Protein AF-A0A962B6A1-F1 (afdb_monomer_lite)

Radius of gyration: 25.29 Å; chains: 1; bounding box: 51×67×43 Å

Structure (mmCIF, N/CA/C/O backbone):
data_AF-A0A962B6A1-F1
#
_entry.id   AF-A0A962B6A1-F1
#
loop_
_atom_site.group_PDB
_atom_site.id
_atom_site.type_symbol
_atom_site.label_atom_id
_atom_site.label_alt_id
_atom_site.label_comp_id
_atom_site.label_asym_id
_atom_site.label_entity_id
_atom_site.label_seq_id
_atom_site.pdbx_PDB_ins_code
_atom_site.Cartn_x
_atom_site.Cartn_y
_atom_site.Cartn_z
_atom_site.occupancy
_atom_site.B_iso_or_equiv
_atom_site.auth_seq_id
_atom_site.auth_comp_id
_atom_site.auth_asym_id
_atom_site.auth_atom_id
_atom_site.pdbx_PDB_model_num
ATOM 1 N N . MET A 1 1 ? -6.660 -17.426 2.877 1.00 52.94 1 MET A N 1
ATOM 2 C CA . MET A 1 1 ? -5.654 -16.409 2.491 1.00 52.94 1 MET A CA 1
ATOM 3 C C . MET A 1 1 ? -6.117 -15.532 1.322 1.00 52.94 1 MET A C 1
ATOM 5 O O . MET A 1 1 ? -5.370 -14.655 0.924 1.00 52.94 1 MET A O 1
ATOM 9 N N . THR A 1 2 ? -7.341 -15.711 0.811 1.00 61.50 2 THR A N 1
ATOM 10 C CA . THR A 1 2 ? -7.930 -14.906 -0.275 1.00 61.50 2 THR A CA 1
ATOM 11 C C . THR A 1 2 ? -8.522 -13.583 0.213 1.00 61.50 2 THR A C 1
ATOM 13 O O . THR A 1 2 ? -8.345 -12.572 -0.445 1.00 61.50 2 THR A O 1
ATOM 16 N N . GLU A 1 3 ? -9.073 -13.551 1.432 1.00 82.31 3 GLU A N 1
ATOM 17 C CA . GLU A 1 3 ? -9.693 -12.349 2.023 1.00 82.31 3 GLU A CA 1
ATOM 18 C C . GLU A 1 3 ? -8.809 -11.093 1.959 1.00 82.31 3 GLU A C 1
ATOM 20 O O . GLU A 1 3 ? -9.286 -10.006 1.657 1.00 82.31 3 GLU A O 1
ATOM 25 N N . LEU A 1 4 ? -7.503 -11.228 2.223 1.00 84.38 4 LEU A N 1
ATOM 26 C CA . LEU A 1 4 ? -6.583 -10.088 2.193 1.00 84.38 4 LEU A CA 1
ATOM 27 C C . LEU A 1 4 ? -6.295 -9.615 0.763 1.00 84.38 4 LEU A C 1
ATOM 29 O O . LEU A 1 4 ? -6.154 -8.416 0.540 1.00 84.38 4 LEU A O 1
ATOM 33 N N . ARG A 1 5 ? -6.214 -10.547 -0.192 1.00 86.94 5 ARG A N 1
ATOM 34 C CA . ARG A 1 5 ? -6.017 -10.250 -1.615 1.00 86.94 5 ARG A CA 1
ATOM 35 C C . ARG A 1 5 ? -7.202 -9.447 -2.141 1.00 86.94 5 ARG A C 1
ATOM 37 O O . ARG A 1 5 ? -7.010 -8.372 -2.697 1.00 86.94 5 ARG A O 1
ATOM 44 N N . ASP A 1 6 ? -8.405 -9.955 -1.902 1.00 87.19 6 ASP A N 1
ATOM 45 C CA . ASP A 1 6 ? -9.646 -9.352 -2.384 1.00 87.19 6 ASP A CA 1
ATOM 46 C C . ASP A 1 6 ? -9.864 -7.976 -1.740 1.00 87.19 6 ASP A C 1
ATOM 48 O O . ASP A 1 6 ? -10.206 -7.016 -2.424 1.00 87.19 6 ASP A O 1
ATOM 52 N N . LEU A 1 7 ? -9.538 -7.836 -0.450 1.00 88.25 7 LEU A N 1
ATOM 53 C CA . LEU A 1 7 ? -9.601 -6.557 0.258 1.00 88.25 7 LEU A CA 1
ATOM 54 C C . LEU A 1 7 ? -8.590 -5.522 -0.268 1.00 88.25 7 LEU A C 1
ATOM 56 O O . LEU A 1 7 ? -8.882 -4.328 -0.277 1.00 88.25 7 LEU A O 1
ATOM 60 N N . ILE A 1 8 ? -7.392 -5.947 -0.687 1.00 87.50 8 ILE A N 1
ATOM 61 C CA . ILE A 1 8 ? -6.414 -5.046 -1.317 1.00 87.50 8 ILE A CA 1
ATOM 62 C C . ILE A 1 8 ? -6.968 -4.520 -2.641 1.00 87.50 8 ILE A C 1
ATOM 64 O O . ILE A 1 8 ? -6.893 -3.315 -2.8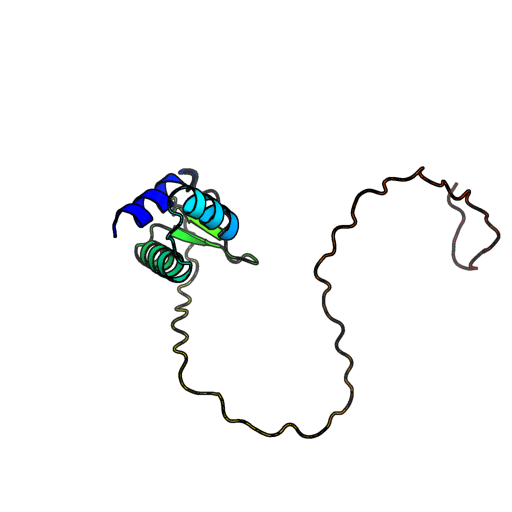76 1.00 87.50 8 ILE A O 1
ATOM 68 N N . LEU A 1 9 ? -7.530 -5.404 -3.470 1.00 86.62 9 LEU A N 1
ATOM 69 C CA . LEU A 1 9 ? -8.096 -5.041 -4.769 1.00 86.62 9 LEU A CA 1
ATOM 70 C C . LEU A 1 9 ? -9.309 -4.111 -4.620 1.00 86.62 9 LEU A C 1
ATOM 72 O O . LEU A 1 9 ? -9.378 -3.116 -5.326 1.00 86.62 9 LEU A O 1
ATOM 76 N N . ASP A 1 10 ? -10.191 -4.358 -3.648 1.00 87.75 10 ASP A N 1
ATOM 77 C CA . ASP A 1 10 ? -11.374 -3.520 -3.373 1.00 87.75 10 ASP A CA 1
ATOM 78 C C . ASP A 1 10 ? -11.017 -2.104 -2.872 1.00 87.75 10 ASP A C 1
ATOM 80 O O . ASP A 1 10 ? -11.731 -1.129 -3.100 1.00 87.75 10 ASP A O 1
ATOM 84 N N . LEU A 1 11 ? -9.879 -1.960 -2.185 1.00 86.75 11 LEU A N 1
ATOM 85 C CA . LEU A 1 11 ? -9.406 -0.663 -1.691 1.00 86.75 11 LEU A CA 1
ATOM 86 C C . LEU A 1 11 ? -8.652 0.164 -2.740 1.00 86.75 11 LEU A C 1
ATOM 88 O O . LEU A 1 11 ? -8.406 1.358 -2.502 1.00 86.75 11 LEU A O 1
ATOM 92 N N . LEU A 1 12 ? -8.244 -0.457 -3.846 1.00 85.00 12 LEU A N 1
ATOM 93 C CA . LEU A 1 12 ? -7.558 0.200 -4.949 1.00 85.00 12 LEU A CA 1
ATOM 94 C C . LEU A 1 12 ? -8.586 0.708 -5.968 1.00 85.00 12 LEU A C 1
ATOM 96 O O . LEU A 1 12 ? -9.548 0.017 -6.275 1.00 85.00 12 LEU A O 1
ATOM 100 N N . PRO A 1 13 ? -8.410 1.927 -6.496 1.00 83.44 13 PRO A N 1
ATOM 101 C CA . PRO A 1 13 ? -9.306 2.449 -7.516 1.00 83.44 13 PRO A CA 1
ATOM 102 C C . PRO A 1 13 ? -9.077 1.735 -8.853 1.00 83.44 13 PRO A C 1
ATOM 104 O O . PRO A 1 13 ? -7.941 1.682 -9.325 1.00 83.44 13 PRO A O 1
ATOM 107 N N . ASP A 1 14 ? -10.160 1.298 -9.504 1.00 79.31 14 ASP A N 1
ATOM 108 C CA . ASP A 1 14 ? -10.136 0.664 -10.838 1.00 79.31 14 ASP A CA 1
ATOM 109 C C . ASP A 1 14 ? -9.518 1.558 -11.932 1.00 79.31 14 ASP A C 1
ATOM 111 O O . ASP A 1 14 ? -9.095 1.079 -12.977 1.00 79.31 14 ASP A O 1
ATOM 115 N N . ASP A 1 15 ? -9.437 2.866 -11.675 1.00 73.12 15 ASP A N 1
ATOM 116 C CA . ASP A 1 15 ? -8.830 3.891 -12.538 1.00 73.12 15 ASP A CA 1
ATOM 117 C C . ASP A 1 15 ? -7.291 3.773 -12.638 1.00 73.12 15 ASP A C 1
ATOM 119 O O . ASP A 1 15 ? -6.633 4.608 -13.250 1.00 73.12 15 ASP A O 1
ATOM 123 N N . GLY A 1 16 ? -6.677 2.790 -11.967 1.00 78.19 16 GLY A N 1
ATOM 124 C CA . GLY A 1 16 ? -5.218 2.624 -11.937 1.00 78.19 16 GLY A CA 1
ATOM 125 C C . GLY A 1 16 ? -4.497 3.699 -11.119 1.00 78.19 16 GLY A C 1
ATOM 126 O O . GLY A 1 16 ? -3.272 3.809 -11.156 1.00 78.19 16 GLY A O 1
ATOM 127 N N . ALA A 1 17 ? -5.230 4.517 -10.358 1.00 79.19 17 ALA A N 1
ATOM 128 C CA . ALA A 1 17 ? -4.625 5.606 -9.607 1.00 79.19 17 ALA A CA 1
ATOM 129 C C . ALA A 1 17 ? -3.724 5.062 -8.484 1.00 79.19 17 ALA A C 1
ATOM 131 O O . ALA A 1 17 ? -4.134 4.236 -7.666 1.00 79.19 17 ALA A O 1
ATOM 132 N N . ALA A 1 18 ? -2.495 5.574 -8.404 1.00 82.00 18 ALA A N 1
ATOM 133 C CA . ALA A 1 18 ? -1.530 5.129 -7.408 1.00 82.00 18 ALA A CA 1
ATOM 134 C C . ALA A 1 18 ? -1.954 5.518 -5.980 1.00 82.00 18 ALA A C 1
ATOM 136 O O . ALA A 1 18 ? -2.060 6.698 -5.632 1.00 82.00 18 ALA A O 1
ATOM 137 N N . VAL A 1 19 ? -2.122 4.518 -5.114 1.00 86.56 19 VAL A N 1
ATOM 138 C CA . VAL A 1 19 ? -2.436 4.683 -3.692 1.00 86.56 19 VAL A CA 1
ATOM 139 C C . VAL A 1 19 ? -1.168 4.510 -2.863 1.00 86.56 19 VAL A C 1
ATOM 141 O O . VAL A 1 19 ? -0.400 3.570 -3.042 1.00 86.56 19 VAL A O 1
ATOM 144 N N . GLY A 1 20 ? -0.927 5.418 -1.916 1.00 87.19 20 GLY A N 1
ATOM 145 C CA . GLY A 1 20 ? 0.224 5.308 -1.020 1.00 87.19 20 GLY A CA 1
ATOM 146 C C . GLY A 1 20 ? 0.128 4.075 -0.117 1.00 87.19 20 GLY A C 1
ATOM 147 O O . GLY A 1 20 ? -0.896 3.857 0.533 1.00 87.19 20 GLY A O 1
ATOM 148 N N . ASN A 1 21 ? 1.224 3.325 0.002 1.00 87.38 21 ASN A N 1
ATOM 149 C CA . ASN A 1 21 ? 1.294 2.080 0.772 1.00 87.38 21 ASN A CA 1
ATOM 150 C C . ASN A 1 21 ? 0.828 2.257 2.228 1.00 87.38 21 ASN A C 1
ATOM 152 O O . ASN A 1 21 ? 0.056 1.461 2.749 1.00 87.38 21 ASN A O 1
ATOM 156 N N . GLN A 1 22 ? 1.236 3.357 2.870 1.00 85.62 22 GLN A N 1
ATOM 157 C CA . GLN A 1 22 ? 0.845 3.648 4.254 1.00 85.62 22 GLN A CA 1
ATOM 158 C C . GLN A 1 22 ? -0.640 3.979 4.401 1.00 85.62 22 GLN A C 1
ATOM 160 O O . GLN A 1 22 ? -1.244 3.661 5.423 1.00 85.62 22 GLN A O 1
ATOM 165 N N . SER A 1 23 ? -1.237 4.618 3.395 1.00 87.75 23 SER A N 1
ATOM 166 C CA . SER A 1 23 ? -2.670 4.908 3.393 1.00 87.75 23 SER A CA 1
ATOM 167 C C . SER A 1 23 ? -3.483 3.633 3.199 1.00 87.75 23 SER A C 1
ATOM 169 O O . SER A 1 23 ? -4.483 3.454 3.892 1.00 87.75 23 SER A O 1
ATOM 171 N N . LEU A 1 24 ? -3.031 2.738 2.315 1.00 88.06 24 LEU A N 1
ATOM 172 C CA . LEU A 1 24 ? -3.658 1.439 2.087 1.00 88.06 24 LEU A CA 1
ATOM 173 C C . LEU A 1 24 ? -3.581 0.564 3.345 1.00 88.06 24 LEU A C 1
ATOM 175 O O . LEU A 1 24 ? -4.607 0.114 3.847 1.00 88.06 24 LEU A O 1
ATOM 179 N N . LEU A 1 25 ? -2.393 0.439 3.939 1.00 87.19 25 LEU A N 1
ATOM 180 C CA . LEU A 1 25 ? -2.176 -0.322 5.170 1.00 87.19 25 LEU A CA 1
ATOM 181 C C . LEU A 1 25 ? -3.022 0.204 6.341 1.00 87.19 25 LEU A C 1
ATOM 183 O O . LEU A 1 25 ? -3.596 -0.574 7.099 1.00 87.19 25 LEU A O 1
ATOM 187 N N . ALA A 1 26 ? -3.154 1.527 6.480 1.00 88.25 26 ALA A N 1
ATOM 188 C CA . ALA A 1 26 ? -3.994 2.125 7.516 1.00 88.25 26 ALA A CA 1
ATOM 189 C C . ALA A 1 26 ? -5.490 1.813 7.339 1.00 88.25 26 ALA A C 1
ATOM 191 O O . ALA A 1 26 ? -6.202 1.717 8.338 1.00 88.25 26 ALA A O 1
ATOM 192 N N . ARG A 1 27 ? -5.978 1.667 6.100 1.00 88.94 27 ARG A N 1
ATOM 193 C CA . ARG A 1 27 ? -7.362 1.246 5.811 1.00 88.94 27 ARG A CA 1
ATOM 194 C C . ARG A 1 27 ? -7.549 -0.249 6.044 1.00 88.94 27 ARG A C 1
ATOM 196 O O . ARG A 1 27 ? -8.522 -0.650 6.674 1.00 88.94 27 ARG A O 1
ATOM 203 N N . LEU A 1 28 ? -6.580 -1.057 5.623 1.00 88.00 28 LEU A N 1
ATOM 204 C CA . LEU A 1 28 ? -6.589 -2.496 5.864 1.00 88.00 28 LEU A CA 1
ATOM 205 C C . LEU A 1 28 ? -6.638 -2.808 7.361 1.00 88.00 28 LEU A C 1
ATOM 207 O O . LEU A 1 28 ? -7.482 -3.586 7.783 1.00 88.00 28 LEU A O 1
ATOM 211 N N . ARG A 1 29 ? -5.837 -2.122 8.184 1.00 87.94 29 ARG A N 1
ATOM 212 C CA . ARG A 1 29 ? -5.847 -2.291 9.649 1.00 87.94 29 ARG A CA 1
ATOM 213 C C . ARG A 1 29 ? -7.160 -1.886 10.328 1.00 87.94 29 ARG A C 1
ATOM 215 O O . ARG A 1 29 ? -7.422 -2.340 11.435 1.00 87.94 29 ARG A O 1
ATOM 222 N N . GLN A 1 30 ? -7.975 -1.032 9.703 1.00 86.44 30 GLN A N 1
ATOM 223 C CA . GLN A 1 30 ? -9.311 -0.709 10.226 1.00 86.44 30 GLN A CA 1
ATOM 224 C C . GLN A 1 30 ? -10.287 -1.872 10.043 1.00 86.44 30 GLN A C 1
ATOM 226 O O . GLN A 1 30 ? -11.180 -2.047 10.865 1.00 86.44 30 GLN A O 1
ATOM 231 N N . THR A 1 31 ? -10.105 -2.658 8.982 1.00 85.06 31 THR A N 1
ATOM 232 C CA . THR A 1 31 ? -10.975 -3.796 8.650 1.00 85.06 31 THR A CA 1
ATOM 233 C C . THR A 1 31 ? -10.443 -5.098 9.253 1.00 85.06 31 THR A C 1
ATOM 235 O O . THR A 1 31 ? -11.208 -5.911 9.758 1.00 85.06 31 THR A O 1
ATOM 238 N N . ALA A 1 32 ? -9.120 -5.267 9.256 1.00 82.81 32 ALA A N 1
ATOM 239 C CA . ALA A 1 32 ? -8.394 -6.423 9.760 1.00 82.81 32 ALA A CA 1
ATOM 240 C C . ALA A 1 32 ? -7.326 -5.968 10.779 1.00 82.81 32 ALA A C 1
ATOM 242 O O . ALA A 1 32 ? -6.182 -5.699 10.400 1.00 82.81 32 ALA A O 1
ATOM 243 N N . PRO A 1 33 ? -7.672 -5.856 12.074 1.00 80.50 33 PRO A N 1
ATOM 244 C CA . PRO A 1 33 ? -6.740 -5.391 13.104 1.00 80.50 33 PRO A CA 1
ATOM 245 C C . PRO A 1 33 ? -5.572 -6.356 13.358 1.00 80.50 33 PRO A C 1
ATOM 247 O O . PRO A 1 33 ? -4.505 -5.913 13.776 1.00 80.50 33 PRO A O 1
ATOM 250 N N . ASP A 1 34 ? -5.740 -7.644 13.051 1.00 82.94 34 ASP A N 1
ATOM 251 C CA . ASP A 1 34 ? -4.701 -8.677 13.190 1.00 82.94 34 ASP A CA 1
ATOM 252 C C . ASP A 1 34 ? -3.724 -8.727 11.998 1.00 82.94 34 ASP A C 1
ATOM 254 O O . ASP A 1 34 ? -2.875 -9.618 11.905 1.00 82.94 34 ASP A O 1
ATOM 258 N N . LEU A 1 35 ? -3.835 -7.783 11.056 1.00 84.06 35 LEU A N 1
ATOM 259 C CA . LEU A 1 35 ? -2.975 -7.733 9.880 1.00 84.06 35 LEU A CA 1
ATOM 260 C C . LEU A 1 35 ? -1.546 -7.323 10.253 1.00 84.06 35 LEU A C 1
ATOM 262 O O . LEU A 1 35 ? -1.291 -6.202 10.701 1.00 84.06 35 LEU A O 1
ATOM 266 N N . THR A 1 36 ? -0.598 -8.221 9.986 1.00 86.50 36 THR A N 1
ATOM 267 C CA . THR A 1 36 ? 0.833 -7.944 10.117 1.00 86.50 36 THR A CA 1
ATOM 268 C C . THR A 1 36 ? 1.399 -7.331 8.840 1.00 86.50 36 THR A C 1
ATOM 270 O O . THR A 1 36 ? 0.968 -7.638 7.726 1.00 86.50 36 THR A O 1
ATOM 273 N N . ASP A 1 37 ? 2.423 -6.492 8.994 1.00 83.88 37 ASP A N 1
ATOM 274 C CA . ASP A 1 37 ? 3.069 -5.824 7.857 1.00 83.88 37 ASP A CA 1
ATOM 275 C C . ASP A 1 37 ? 3.741 -6.826 6.915 1.00 83.88 37 ASP A C 1
ATOM 277 O O . ASP A 1 37 ? 3.717 -6.634 5.702 1.00 83.88 37 ASP A O 1
ATOM 281 N N . ALA A 1 38 ? 4.272 -7.923 7.462 1.00 86.50 38 ALA A N 1
ATOM 282 C CA . ALA A 1 38 ? 4.858 -9.012 6.687 1.00 86.50 38 ALA A CA 1
ATOM 283 C C . ALA A 1 38 ? 3.811 -9.738 5.826 1.00 86.50 38 ALA A C 1
ATOM 285 O O . ALA A 1 38 ? 4.058 -9.986 4.649 1.00 86.50 38 ALA A O 1
ATOM 286 N N . ALA A 1 39 ? 2.626 -10.030 6.377 1.00 86.81 39 ALA A N 1
ATOM 287 C CA . ALA A 1 39 ? 1.551 -10.674 5.620 1.00 86.81 39 ALA A CA 1
ATOM 288 C C . ALA A 1 39 ? 1.034 -9.771 4.491 1.00 86.81 39 ALA A C 1
ATOM 290 O O . ALA A 1 39 ? 0.789 -10.239 3.377 1.00 86.81 39 ALA A O 1
ATOM 291 N N . TYR A 1 40 ? 0.909 -8.470 4.763 1.00 87.06 40 TYR A N 1
ATOM 292 C CA . TYR A 1 40 ? 0.563 -7.487 3.743 1.00 87.06 40 TYR A CA 1
ATOM 293 C C . TYR A 1 40 ? 1.633 -7.396 2.646 1.00 87.06 40 TYR A C 1
ATOM 295 O O . TYR A 1 40 ? 1.287 -7.463 1.469 1.00 87.06 40 TYR A O 1
ATOM 303 N N . ALA A 1 41 ? 2.915 -7.286 3.013 1.00 86.56 41 ALA A N 1
ATOM 304 C CA . ALA A 1 41 ? 4.012 -7.213 2.050 1.00 86.56 41 ALA A CA 1
ATOM 305 C C . ALA A 1 41 ? 4.055 -8.458 1.152 1.00 86.56 41 ALA A C 1
ATOM 307 O O . ALA A 1 41 ? 4.015 -8.311 -0.063 1.00 86.56 41 ALA A O 1
ATOM 308 N N . ALA A 1 42 ? 3.995 -9.660 1.734 1.00 88.75 42 ALA A N 1
ATOM 309 C CA . ALA A 1 42 ? 3.976 -10.912 0.979 1.00 88.75 42 ALA A CA 1
ATOM 310 C C . ALA A 1 42 ? 2.784 -11.001 0.009 1.00 88.75 42 ALA A C 1
ATOM 312 O O . ALA A 1 42 ? 2.938 -11.432 -1.130 1.00 88.75 42 ALA A O 1
ATOM 313 N N . THR A 1 43 ? 1.594 -10.557 0.433 1.00 89.31 43 THR A N 1
ATOM 314 C CA . THR A 1 43 ? 0.396 -10.578 -0.427 1.00 89.31 43 THR A CA 1
ATOM 315 C C . THR A 1 43 ? 0.492 -9.550 -1.552 1.00 89.31 43 THR A C 1
ATOM 317 O O . THR A 1 43 ? 0.134 -9.848 -2.688 1.00 89.31 43 THR A O 1
ATOM 320 N N . ARG A 1 44 ? 0.998 -8.347 -1.257 1.00 86.38 44 ARG A N 1
ATOM 321 C CA . ARG A 1 44 ? 1.265 -7.315 -2.264 1.00 86.38 44 ARG A CA 1
ATOM 322 C C . ARG A 1 44 ? 2.266 -7.821 -3.296 1.00 86.38 44 ARG A C 1
ATOM 324 O O . ARG A 1 44 ? 2.017 -7.670 -4.482 1.00 86.38 44 ARG A O 1
ATOM 331 N N . ASP A 1 45 ? 3.373 -8.406 -2.854 1.00 85.19 45 ASP A N 1
ATOM 332 C CA . ASP A 1 45 ? 4.442 -8.849 -3.750 1.00 85.19 45 ASP A CA 1
ATOM 333 C C . ASP A 1 45 ? 3.977 -10.022 -4.621 1.00 85.19 45 ASP A C 1
ATOM 335 O O . ASP A 1 45 ? 4.239 -10.025 -5.819 1.00 85.19 45 ASP A O 1
ATOM 339 N N . ALA A 1 46 ? 3.157 -10.930 -4.079 1.00 88.50 46 ALA A N 1
ATOM 340 C CA . ALA A 1 46 ? 2.471 -11.944 -4.879 1.00 88.50 46 ALA A CA 1
ATOM 341 C C . ALA A 1 46 ? 1.530 -11.329 -5.935 1.00 88.50 46 ALA A C 1
ATOM 343 O O . ALA A 1 46 ? 1.499 -11.786 -7.070 1.00 88.50 46 ALA A O 1
ATOM 344 N N . LEU A 1 47 ? 0.791 -10.267 -5.596 1.00 87.25 47 LEU A N 1
ATOM 345 C CA . LEU A 1 47 ? -0.087 -9.564 -6.541 1.00 87.25 47 LEU A CA 1
ATOM 346 C C . LEU A 1 47 ? 0.679 -8.785 -7.624 1.00 87.25 47 LEU A C 1
ATOM 348 O O . LEU A 1 47 ? 0.186 -8.648 -8.744 1.00 87.25 47 LEU A O 1
ATOM 352 N N . VAL A 1 48 ? 1.870 -8.278 -7.302 1.00 86.44 48 VAL A N 1
ATOM 353 C CA . VAL A 1 48 ? 2.785 -7.670 -8.279 1.00 86.44 48 VAL A CA 1
ATOM 354 C C . VAL A 1 48 ? 3.363 -8.748 -9.198 1.00 86.44 48 VAL A C 1
ATOM 356 O O . VAL A 1 48 ? 3.378 -8.566 -10.411 1.00 86.44 48 VAL A O 1
ATOM 359 N N . ALA A 1 49 ? 3.762 -9.900 -8.648 1.00 84.81 49 ALA A N 1
ATOM 360 C CA . ALA A 1 49 ? 4.245 -11.043 -9.424 1.00 84.81 49 ALA A CA 1
ATOM 361 C C . ALA A 1 49 ? 3.165 -11.632 -10.351 1.00 84.81 49 ALA A C 1
ATOM 363 O O . ALA A 1 49 ? 3.469 -12.017 -11.478 1.00 84.81 49 ALA A O 1
ATOM 364 N N . ASP A 1 50 ? 1.904 -11.639 -9.905 1.00 85.06 50 ASP A N 1
ATOM 365 C CA . ASP A 1 50 ? 0.727 -12.005 -10.707 1.00 85.06 50 ASP A CA 1
ATOM 366 C C . ASP A 1 50 ? 0.426 -10.978 -11.825 1.00 85.06 50 ASP A C 1
ATOM 368 O O . ASP A 1 50 ? -0.441 -11.225 -12.663 1.00 85.06 50 ASP A O 1
ATOM 372 N N . GLY A 1 51 ? 1.099 -9.819 -11.841 1.00 84.62 51 GLY A N 1
ATOM 373 C CA . GLY A 1 51 ? 0.872 -8.752 -12.819 1.00 84.62 51 GLY A CA 1
ATOM 374 C C . GLY A 1 51 ? -0.434 -7.984 -12.608 1.00 84.62 51 GLY A C 1
ATOM 375 O O . GLY A 1 51 ? -0.940 -7.372 -13.541 1.00 84.62 51 GLY A O 1
ATOM 376 N N . LEU A 1 52 ? -1.009 -8.024 -11.401 1.00 84.81 52 LEU A N 1
ATOM 377 C CA . LEU A 1 52 ? -2.226 -7.275 -11.069 1.00 84.81 52 LEU A CA 1
ATOM 378 C C . LEU A 1 52 ? -1.920 -5.889 -10.501 1.00 84.81 52 LEU A C 1
ATOM 380 O O . LEU A 1 52 ? -2.739 -4.979 -10.632 1.00 84.81 52 LEU A O 1
ATOM 384 N N . LEU A 1 53 ? -0.761 -5.724 -9.858 1.00 85.88 53 LEU A N 1
ATOM 385 C CA . LEU A 1 53 ? -0.359 -4.482 -9.202 1.00 85.88 53 LEU A CA 1
ATOM 386 C C . LEU A 1 53 ? 1.000 -3.982 -9.692 1.00 85.88 53 LEU A C 1
ATOM 388 O O . LEU A 1 53 ? 1.914 -4.768 -9.914 1.00 85.88 53 LEU A O 1
ATOM 392 N N . VAL A 1 54 ? 1.155 -2.659 -9.746 1.00 84.19 54 VAL A N 1
ATOM 393 C CA . VAL A 1 54 ? 2.429 -1.970 -9.993 1.00 84.19 54 VAL A CA 1
ATOM 394 C C . VAL A 1 54 ? 2.898 -1.280 -8.717 1.00 84.19 54 VAL A C 1
ATOM 396 O O . VAL A 1 54 ? 2.129 -0.587 -8.040 1.00 84.19 54 VAL A O 1
ATOM 399 N N . LYS A 1 55 ? 4.185 -1.434 -8.387 1.00 86.38 55 LYS A N 1
ATOM 400 C CA . LYS A 1 55 ? 4.828 -0.749 -7.260 1.00 86.38 55 LYS A CA 1
ATOM 401 C C . LYS A 1 55 ? 5.416 0.587 -7.718 1.00 86.38 55 LYS A C 1
ATOM 403 O O . LYS A 1 55 ? 6.340 0.644 -8.513 1.00 86.38 55 LYS A O 1
ATOM 408 N N . GLY A 1 56 ? 4.932 1.686 -7.153 1.00 81.75 56 GLY A N 1
ATOM 409 C CA . GLY A 1 56 ? 5.451 3.025 -7.425 1.00 81.75 56 GLY A CA 1
ATOM 410 C C . GLY A 1 56 ? 6.788 3.315 -6.728 1.00 81.75 56 GLY A C 1
ATOM 411 O O . GLY A 1 56 ? 6.956 3.038 -5.537 1.00 81.75 56 GLY A O 1
ATOM 412 N N . ARG A 1 57 ? 7.698 3.997 -7.441 1.00 73.81 57 ARG A N 1
ATOM 413 C CA . ARG A 1 57 ? 9.082 4.369 -7.046 1.00 73.81 57 ARG A CA 1
ATOM 414 C C . ARG A 1 57 ? 9.203 5.446 -5.936 1.00 73.81 57 ARG A C 1
ATOM 416 O O . ARG A 1 57 ? 10.269 6.012 -5.701 1.00 73.81 57 ARG A O 1
ATOM 423 N N . GLY A 1 58 ? 8.115 5.794 -5.245 1.00 71.81 58 GLY A N 1
ATOM 424 C CA . GLY A 1 58 ? 8.067 6.908 -4.283 1.00 71.81 58 GLY A CA 1
ATOM 425 C C . GLY A 1 58 ? 8.616 6.597 -2.879 1.00 71.81 58 GLY A C 1
ATOM 426 O O . GLY A 1 58 ? 8.684 5.447 -2.447 1.00 71.81 58 GLY A O 1
ATOM 427 N N . ARG A 1 59 ? 8.942 7.643 -2.095 1.00 60.91 59 ARG A N 1
ATOM 428 C CA . ARG A 1 59 ? 9.332 7.513 -0.674 1.00 60.91 59 ARG A CA 1
ATOM 429 C C . ARG A 1 59 ? 8.161 6.952 0.140 1.00 60.91 59 ARG A C 1
ATOM 431 O O . ARG A 1 59 ? 7.251 7.693 0.502 1.00 60.91 59 ARG A O 1
ATOM 438 N N . GLY A 1 60 ? 8.237 5.665 0.466 1.00 72.38 60 GLY A N 1
ATOM 439 C CA . GLY A 1 60 ? 7.201 4.937 1.199 1.00 72.38 60 GLY A CA 1
ATOM 440 C C . GLY A 1 60 ? 6.361 3.991 0.343 1.00 72.38 60 GLY A C 1
ATOM 441 O O . GLY A 1 60 ? 5.489 3.346 0.909 1.00 72.38 60 GLY A O 1
ATOM 442 N N . GLY A 1 61 ? 6.643 3.884 -0.961 1.00 81.69 61 GLY A N 1
ATOM 443 C CA . GLY A 1 61 ? 5.942 3.006 -1.895 1.00 81.69 61 GLY A CA 1
ATOM 444 C C . GLY A 1 61 ? 4.522 3.477 -2.215 1.00 81.69 61 GLY A C 1
ATOM 445 O O . GLY A 1 61 ? 3.764 3.895 -1.336 1.00 81.69 61 GLY A O 1
ATOM 446 N N . SER A 1 62 ? 4.154 3.383 -3.484 1.00 83.12 62 SER A N 1
ATOM 447 C CA . SER A 1 62 ? 2.755 3.455 -3.916 1.00 83.12 62 SER A CA 1
ATOM 448 C C . SER A 1 62 ? 2.383 2.135 -4.574 1.00 83.12 62 SER A C 1
ATOM 450 O O . SER A 1 62 ? 3.267 1.397 -4.997 1.00 83.12 62 SER A O 1
ATOM 452 N N . VAL A 1 63 ? 1.098 1.827 -4.639 1.00 84.44 63 VAL A N 1
ATOM 453 C CA . VAL A 1 63 ? 0.575 0.640 -5.307 1.00 84.44 63 VAL A CA 1
ATOM 454 C C . VAL A 1 63 ? -0.552 1.094 -6.225 1.00 84.44 63 VAL A C 1
ATOM 456 O O . VAL A 1 63 ? -1.403 1.874 -5.798 1.00 84.44 63 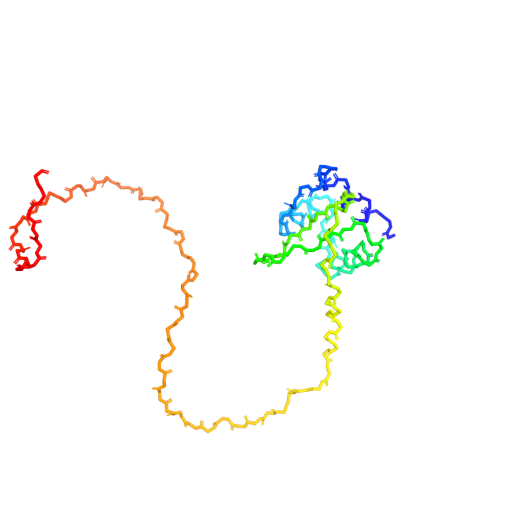VAL A O 1
ATOM 459 N N . ALA A 1 64 ? -0.520 0.667 -7.479 1.00 84.12 64 ALA A N 1
ATOM 460 C CA . ALA A 1 64 ? -1.531 0.958 -8.492 1.00 84.12 64 ALA A CA 1
ATOM 461 C C . ALA A 1 64 ? -2.009 -0.354 -9.123 1.00 84.12 64 ALA A C 1
ATOM 463 O O . ALA A 1 64 ? -1.249 -1.320 -9.147 1.00 84.12 64 ALA A O 1
ATOM 464 N N . LEU A 1 65 ? -3.247 -0.394 -9.617 1.00 83.94 65 LEU A N 1
ATOM 465 C CA . LEU A 1 65 ? -3.715 -1.502 -10.453 1.00 83.94 65 LEU A CA 1
ATOM 466 C C . LEU A 1 65 ? -3.065 -1.415 -11.837 1.00 83.94 65 LEU A C 1
ATOM 468 O O . LEU A 1 65 ? -2.911 -0.317 -12.374 1.00 83.94 65 LEU A O 1
ATOM 472 N N . VAL A 1 66 ? -2.701 -2.568 -12.402 1.00 79.12 66 VAL A N 1
ATOM 473 C CA . VAL A 1 66 ? -2.266 -2.674 -13.800 1.00 79.12 66 VAL A CA 1
ATOM 474 C C . VAL A 1 66 ? -3.493 -2.451 -14.682 1.00 79.12 66 VAL A C 1
ATOM 476 O O . VAL A 1 66 ? -4.299 -3.351 -14.905 1.00 79.12 66 VAL A O 1
ATOM 479 N N . VAL A 1 67 ? -3.660 -1.218 -15.145 1.00 71.94 67 VAL A N 1
ATOM 480 C CA . VAL A 1 67 ? -4.523 -0.891 -16.2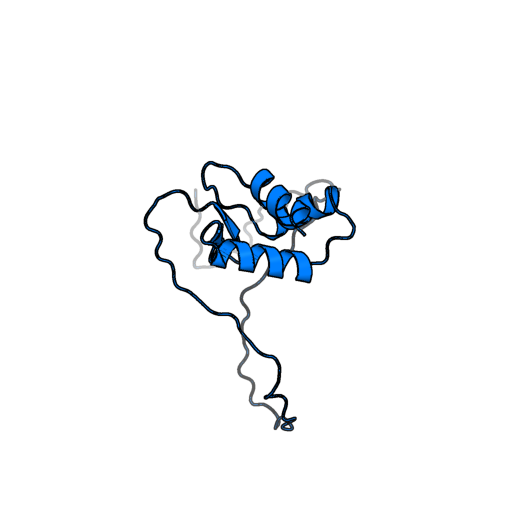82 1.00 71.94 67 VAL A CA 1
ATOM 481 C C . VAL A 1 67 ? -3.635 -1.019 -17.513 1.00 71.94 67 VAL A C 1
ATOM 483 O O . VAL A 1 67 ? -2.484 -0.611 -17.437 1.00 71.94 67 VAL A O 1
ATOM 486 N N . GLU A 1 68 ? -4.120 -1.615 -18.605 1.00 56.91 68 GLU A N 1
ATOM 487 C CA . GLU A 1 68 ? -3.365 -1.820 -19.854 1.00 56.91 68 GLU A CA 1
ATOM 488 C C . GLU A 1 68 ? -2.819 -0.489 -20.415 1.00 56.91 68 GLU A C 1
ATOM 490 O O . GLU A 1 68 ? -3.422 0.167 -21.261 1.00 56.91 68 GLU A O 1
ATOM 495 N N . VAL A 1 69 ? -1.670 -0.067 -19.906 1.00 48.47 69 VAL A N 1
ATOM 496 C CA . VAL A 1 69 ? -0.805 0.998 -20.393 1.00 48.47 69 VAL A CA 1
ATOM 497 C C . VAL A 1 69 ? 0.609 0.506 -20.107 1.00 48.47 69 VAL A C 1
ATOM 499 O O . VAL A 1 69 ? 0.907 0.088 -18.994 1.00 48.47 69 VAL A O 1
ATOM 502 N N . ASP A 1 70 ? 1.405 0.458 -21.171 1.00 46.94 70 ASP A N 1
ATOM 503 C CA . ASP A 1 70 ? 2.737 -0.140 -21.368 1.00 46.94 70 ASP A CA 1
ATOM 504 C C . ASP A 1 70 ? 3.842 0.326 -20.382 1.00 46.94 70 ASP A C 1
ATOM 506 O O . ASP A 1 70 ? 4.918 0.754 -20.789 1.00 46.94 70 ASP A O 1
ATOM 510 N N . ASP A 1 71 ? 3.622 0.281 -19.071 1.00 47.53 71 ASP A N 1
ATOM 511 C CA . ASP A 1 71 ? 4.664 0.588 -18.087 1.00 47.53 71 ASP A CA 1
ATOM 512 C C . ASP A 1 71 ? 5.425 -0.703 -17.726 1.00 47.53 71 ASP A C 1
ATOM 514 O O . ASP A 1 71 ? 5.197 -1.345 -16.699 1.00 47.53 71 ASP A O 1
ATOM 518 N N . GLU A 1 72 ? 6.334 -1.095 -18.628 1.00 50.66 72 GLU A N 1
ATOM 519 C CA . GLU A 1 72 ? 7.328 -2.175 -18.498 1.00 50.66 72 GLU A CA 1
ATOM 520 C C . GLU A 1 72 ? 8.409 -1.889 -17.423 1.00 50.66 72 GLU A C 1
ATOM 522 O O . GLU A 1 72 ? 9.605 -2.062 -17.666 1.00 50.66 72 GLU A O 1
ATOM 527 N N . ASP A 1 73 ? 8.043 -1.450 -16.218 1.00 49.69 73 ASP A N 1
ATOM 528 C CA . ASP A 1 73 ? 9.030 -1.157 -15.171 1.00 49.69 73 ASP A CA 1
ATOM 529 C C . ASP A 1 73 ? 9.412 -2.420 -14.378 1.00 49.69 73 ASP A C 1
ATOM 531 O O . ASP A 1 73 ? 8.839 -2.763 -13.345 1.00 49.69 73 ASP A O 1
ATOM 535 N N . GLU A 1 74 ? 10.408 -3.108 -14.940 1.00 51.25 74 GLU A N 1
ATOM 536 C CA . GLU A 1 74 ? 11.595 -3.655 -14.270 1.00 51.25 74 GLU A CA 1
ATOM 537 C C . GLU A 1 74 ? 11.355 -4.412 -12.946 1.00 51.25 74 GLU A C 1
ATOM 539 O O . GLU A 1 74 ? 11.213 -3.847 -11.860 1.00 51.25 74 GLU A O 1
ATOM 544 N N . LYS A 1 75 ? 11.398 -5.746 -13.054 1.00 54.38 75 LYS A N 1
ATOM 545 C CA . LYS A 1 75 ? 11.609 -6.670 -11.937 1.00 54.38 75 LYS A CA 1
ATOM 546 C C . LYS A 1 75 ? 12.862 -6.254 -11.162 1.00 54.38 75 LYS A C 1
ATOM 548 O O . LYS A 1 75 ? 13.970 -6.493 -11.630 1.00 54.38 75 LYS A O 1
ATOM 553 N N . ASP A 1 76 ? 12.675 -5.685 -9.980 1.00 46.28 76 ASP A N 1
ATOM 554 C CA . ASP A 1 76 ? 13.705 -5.673 -8.947 1.00 46.28 76 ASP A CA 1
ATOM 555 C C . ASP A 1 76 ? 13.265 -6.703 -7.902 1.00 46.28 76 ASP A C 1
ATOM 557 O O . ASP A 1 76 ? 12.433 -6.435 -7.025 1.00 46.28 76 ASP A O 1
ATOM 561 N N . ASP A 1 77 ? 13.750 -7.928 -8.103 1.00 46.31 77 ASP A N 1
ATOM 562 C CA . ASP A 1 77 ? 13.746 -9.006 -7.125 1.00 46.31 77 ASP A CA 1
ATOM 563 C C . ASP A 1 77 ? 14.479 -8.512 -5.865 1.00 46.31 77 ASP A C 1
ATOM 565 O O . ASP A 1 77 ? 15.695 -8.634 -5.739 1.00 46.31 77 ASP A O 1
ATOM 569 N N . ASP A 1 78 ? 13.744 -7.947 -4.904 1.00 48.91 78 ASP A 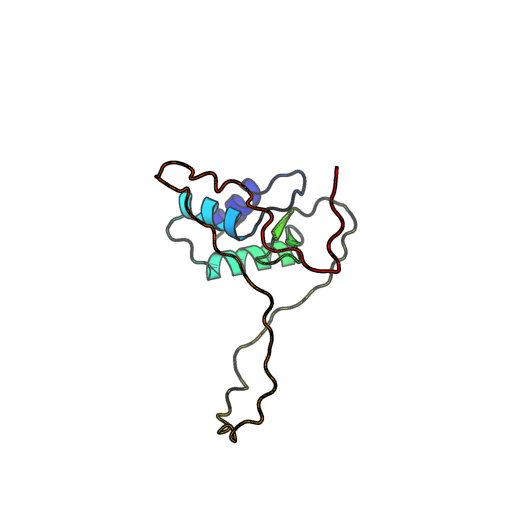N 1
ATOM 570 C CA . ASP A 1 78 ? 14.241 -7.739 -3.537 1.00 48.91 78 ASP A CA 1
ATOM 571 C C . ASP A 1 78 ? 14.174 -9.079 -2.773 1.00 48.91 78 ASP A C 1
ATOM 573 O O . ASP A 1 78 ? 13.577 -9.186 -1.705 1.00 48.91 78 ASP A O 1
ATOM 577 N N . GLU A 1 79 ? 14.792 -10.129 -3.328 1.00 53.50 79 GLU A N 1
ATOM 578 C CA . GLU A 1 79 ? 15.285 -11.274 -2.554 1.00 53.50 79 GLU A CA 1
ATOM 579 C C . GLU A 1 79 ? 16.620 -10.868 -1.917 1.00 53.50 79 GLU A C 1
ATOM 581 O O . GLU A 1 79 ? 17.704 -11.343 -2.244 1.00 53.50 79 GLU A O 1
ATOM 586 N N . GLY A 1 80 ? 16.539 -9.922 -0.982 1.00 46.50 80 GLY A N 1
ATOM 587 C CA . GLY A 1 80 ? 17.615 -9.630 -0.047 1.00 46.50 80 GLY A CA 1
ATOM 588 C C . GLY A 1 80 ? 17.591 -10.638 1.094 1.00 46.50 80 GLY A C 1
ATOM 589 O O . GLY A 1 80 ? 17.209 -10.294 2.217 1.00 46.50 80 GLY A O 1
ATOM 590 N N . GLU A 1 81 ? 17.964 -11.883 0.795 1.00 46.62 81 GLU A N 1
ATOM 591 C CA . GLU A 1 81 ? 18.331 -12.894 1.784 1.00 46.62 81 GLU A CA 1
ATOM 592 C C . GLU A 1 81 ? 19.268 -12.248 2.817 1.00 46.62 81 GLU A C 1
ATOM 594 O O . GLU A 1 81 ? 20.383 -11.807 2.529 1.00 46.62 81 GLU A O 1
ATOM 599 N N . ASN A 1 82 ? 18.768 -12.112 4.042 1.00 54.19 82 ASN A N 1
ATOM 600 C CA . ASN A 1 82 ? 19.594 -11.734 5.171 1.00 54.19 82 ASN A CA 1
ATOM 601 C C . ASN A 1 82 ? 20.404 -12.972 5.524 1.00 54.19 82 ASN A C 1
ATOM 603 O O . ASN A 1 82 ? 19.829 -13.821 6.192 1.00 54.19 82 ASN A O 1
ATOM 607 N N . GLU A 1 83 ? 21.680 -13.082 5.140 1.00 52.19 83 GLU A N 1
ATOM 608 C CA . GLU A 1 83 ? 22.541 -14.058 5.826 1.00 52.19 83 GLU A CA 1
ATOM 609 C C . GLU A 1 83 ? 24.064 -13.879 5.810 1.00 52.19 83 GLU A C 1
ATOM 611 O O . GLU A 1 83 ? 24.687 -14.503 6.654 1.00 52.19 83 GLU A O 1
ATOM 616 N N . ASP A 1 84 ? 24.703 -12.984 5.045 1.00 54.78 84 ASP A N 1
ATOM 617 C CA . ASP A 1 84 ? 26.174 -12.873 5.142 1.00 54.78 84 ASP A CA 1
ATOM 618 C C . ASP A 1 84 ? 26.708 -11.454 4.921 1.00 54.78 84 ASP A C 1
ATOM 620 O O . ASP A 1 84 ? 26.817 -10.954 3.804 1.00 54.78 84 ASP A O 1
ATOM 624 N N . GLY A 1 85 ? 27.077 -10.791 6.021 1.00 49.66 85 GLY A N 1
ATOM 625 C CA . GLY A 1 85 ? 27.752 -9.493 5.954 1.00 49.66 85 GLY A CA 1
ATOM 626 C C . GLY A 1 85 ? 27.858 -8.713 7.262 1.00 49.66 85 GLY A C 1
ATOM 627 O O . GLY A 1 85 ? 27.940 -7.489 7.219 1.00 49.66 85 GLY A O 1
ATOM 628 N N . PHE A 1 86 ? 27.831 -9.366 8.428 1.00 50.09 86 PHE A N 1
ATOM 629 C CA . PHE A 1 86 ? 28.035 -8.692 9.718 1.00 50.09 86 PHE A CA 1
ATOM 630 C C . PHE A 1 86 ? 29.355 -9.124 10.367 1.00 50.09 86 PHE A C 1
ATOM 632 O O . PHE A 1 86 ? 29.391 -9.636 11.483 1.00 50.09 86 PHE A O 1
ATOM 639 N N . GLU A 1 87 ? 30.467 -8.922 9.662 1.00 61.53 87 GLU A N 1
ATOM 640 C CA . GLU A 1 87 ? 31.785 -9.014 10.285 1.00 61.53 87 GLU A CA 1
ATOM 641 C C . GLU A 1 87 ? 32.073 -7.706 11.046 1.00 61.53 87 GLU A C 1
ATOM 643 O O . GLU A 1 87 ? 32.099 -6.613 10.476 1.00 61.53 87 GLU A O 1
ATOM 648 N N . LEU A 1 88 ? 32.233 -7.808 12.370 1.00 59.81 88 LEU A N 1
ATOM 649 C CA . LEU A 1 88 ? 32.493 -6.682 13.269 1.00 59.81 88 LEU A CA 1
ATOM 650 C C . LEU A 1 88 ? 33.940 -6.192 13.098 1.00 59.81 88 LEU A C 1
ATOM 652 O O . LEU A 1 88 ? 34.827 -6.554 13.869 1.00 59.81 88 LEU A O 1
ATOM 656 N N . THR A 1 89 ? 34.195 -5.351 12.099 1.00 59.88 89 THR A N 1
ATOM 657 C CA . THR A 1 89 ? 35.478 -4.647 11.993 1.00 59.88 89 THR A CA 1
ATOM 658 C C . THR A 1 89 ? 35.472 -3.438 12.927 1.00 59.88 89 THR A C 1
ATOM 660 O O . THR A 1 89 ? 34.662 -2.523 12.756 1.00 59.88 89 THR A O 1
ATOM 663 N N . SER A 1 90 ? 36.370 -3.421 13.914 1.00 63.38 90 SER A N 1
ATOM 664 C CA . SER A 1 90 ? 36.599 -2.266 14.790 1.00 63.38 90 SER A CA 1
ATOM 665 C C . SER A 1 90 ? 36.901 -1.007 13.959 1.00 63.38 90 SER A C 1
ATOM 667 O O . SER A 1 90 ? 37.863 -1.024 13.191 1.00 63.38 90 SER A O 1
ATOM 669 N N . PRO A 1 91 ? 36.123 0.085 14.078 1.00 56.09 91 PRO A N 1
ATOM 670 C CA . PRO A 1 91 ? 36.398 1.312 13.340 1.00 56.09 91 PRO A CA 1
ATOM 671 C C . PRO A 1 91 ? 37.612 2.047 13.925 1.00 56.09 91 PRO A C 1
ATOM 673 O O . PRO A 1 91 ? 37.649 2.351 15.117 1.00 56.09 91 PRO A O 1
ATOM 676 N N . GLU A 1 92 ? 38.587 2.355 13.070 1.00 56.62 92 GLU A N 1
ATOM 677 C CA . GLU A 1 92 ? 39.702 3.255 13.378 1.00 56.62 92 GLU A CA 1
ATOM 678 C C . GLU A 1 92 ? 39.229 4.725 13.402 1.00 56.62 92 GLU A C 1
ATOM 680 O O . GLU A 1 92 ? 38.341 5.129 12.644 1.00 56.62 92 GLU A O 1
ATOM 685 N N . GLU A 1 93 ? 39.782 5.508 14.333 1.00 55.62 93 GLU A N 1
ATOM 686 C CA . GLU A 1 93 ? 39.342 6.861 14.700 1.00 55.62 93 GLU A CA 1
ATOM 687 C C . GLU A 1 93 ? 39.475 7.913 13.564 1.00 55.62 93 GLU A C 1
ATOM 689 O O . GLU A 1 93 ? 40.294 7.781 12.655 1.00 55.62 93 GLU A O 1
ATOM 694 N N . PRO A 1 94 ? 38.651 8.981 13.591 1.00 52.44 94 PRO A N 1
ATOM 695 C CA . PRO A 1 94 ? 38.142 9.666 12.405 1.00 52.44 94 PRO A CA 1
ATOM 696 C C . PRO A 1 94 ? 38.958 10.887 11.952 1.00 52.44 94 PRO A C 1
ATOM 698 O O . PRO A 1 94 ? 39.439 11.680 12.759 1.00 52.44 94 PRO A O 1
ATOM 701 N N . ALA A 1 95 ? 38.936 11.162 10.641 1.00 58.25 95 ALA A N 1
ATOM 702 C CA . ALA A 1 95 ? 39.155 12.509 10.104 1.00 58.25 95 ALA A CA 1
ATOM 703 C C . ALA A 1 95 ? 37.797 13.172 9.772 1.00 58.25 95 ALA A C 1
ATOM 705 O O . ALA A 1 95 ? 36.986 12.592 9.040 1.00 58.25 95 AL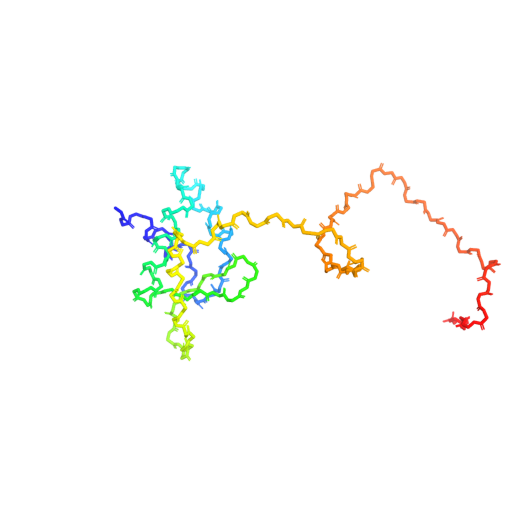A A O 1
ATOM 706 N N . PRO A 1 96 ? 37.502 14.386 10.278 1.00 57.16 96 PRO A N 1
ATOM 707 C CA . PRO A 1 96 ? 36.166 14.965 10.219 1.00 57.16 96 PRO A CA 1
ATOM 708 C C . PRO A 1 96 ? 35.869 15.543 8.831 1.00 57.16 96 PRO A C 1
ATOM 710 O O . PRO A 1 96 ? 36.235 16.673 8.514 1.00 57.16 96 PRO A O 1
ATOM 713 N N . ARG A 1 97 ? 35.127 14.805 8.001 1.00 60.81 97 ARG A N 1
ATOM 714 C CA . ARG A 1 97 ? 34.392 15.394 6.871 1.00 60.81 97 ARG A CA 1
ATOM 715 C C . ARG A 1 97 ? 32.932 15.540 7.265 1.00 60.81 97 ARG A C 1
ATOM 717 O O . ARG A 1 97 ? 32.143 14.601 7.192 1.00 60.81 97 ARG A O 1
ATOM 724 N N . GLY A 1 98 ? 32.603 16.740 7.739 1.00 55.28 98 GLY A N 1
ATOM 725 C CA . GLY A 1 98 ? 31.253 17.122 8.130 1.00 55.28 98 GLY A CA 1
ATOM 726 C C . GLY A 1 98 ? 30.262 16.874 6.997 1.00 55.28 98 GLY A C 1
ATOM 727 O O . GLY A 1 98 ? 30.261 17.566 5.981 1.00 55.28 98 GLY A O 1
ATOM 728 N N . ARG A 1 99 ? 29.402 15.877 7.194 1.00 61.94 99 ARG A N 1
ATOM 729 C CA . ARG A 1 99 ? 28.215 15.623 6.381 1.00 61.94 99 ARG A CA 1
ATOM 730 C C . ARG A 1 99 ? 27.225 16.753 6.643 1.00 61.94 99 ARG A C 1
ATOM 732 O O . ARG A 1 99 ? 26.912 17.031 7.799 1.00 61.94 99 ARG A O 1
ATOM 739 N N . ARG A 1 100 ? 26.664 17.354 5.594 1.00 55.88 100 ARG A N 1
ATOM 740 C CA . ARG A 1 100 ? 25.390 18.064 5.739 1.00 55.88 100 ARG A CA 1
ATOM 741 C C . ARG A 1 100 ? 24.275 17.224 5.143 1.00 55.88 100 ARG A C 1
ATOM 743 O O . ARG A 1 100 ? 24.244 16.931 3.955 1.00 55.88 100 ARG A O 1
ATOM 750 N N . SER A 1 101 ? 23.405 16.814 6.050 1.00 61.84 101 SER A N 1
ATOM 751 C CA . SER A 1 101 ? 22.156 16.102 5.856 1.00 61.84 101 SER A CA 1
ATOM 752 C C . SER A 1 101 ? 21.147 16.925 5.053 1.00 61.84 101 SER A C 1
ATOM 754 O O . SER A 1 101 ? 20.999 18.132 5.257 1.00 61.84 101 SER A O 1
ATOM 756 N N . ALA A 1 102 ? 20.392 16.246 4.189 1.00 65.06 102 ALA A N 1
ATOM 757 C CA . ALA A 1 102 ? 19.096 16.731 3.734 1.00 65.06 102 ALA A CA 1
ATOM 758 C C . ALA A 1 102 ? 18.121 16.734 4.935 1.00 65.06 102 ALA A C 1
ATOM 760 O O . ALA A 1 102 ? 18.025 15.721 5.635 1.00 65.06 102 ALA A O 1
ATOM 761 N N . PRO A 1 103 ? 17.407 17.835 5.226 1.00 56.31 103 PRO A N 1
ATOM 762 C CA . PRO A 1 103 ? 16.518 17.886 6.381 1.00 56.31 103 PRO A CA 1
ATOM 763 C C . PRO A 1 103 ? 15.158 17.229 6.089 1.00 56.31 103 PRO A C 1
ATOM 765 O O . PRO A 1 103 ? 14.461 17.606 5.149 1.00 56.31 103 PRO A O 1
ATOM 768 N N . ALA A 1 104 ? 14.736 16.296 6.951 1.00 60.41 104 ALA A N 1
ATOM 769 C CA . ALA A 1 104 ? 13.336 15.884 7.076 1.00 60.41 104 ALA A CA 1
ATOM 770 C C . ALA A 1 104 ? 12.614 16.686 8.186 1.00 60.41 104 ALA A C 1
ATOM 772 O O . ALA A 1 104 ? 13.207 17.086 9.187 1.00 60.41 104 ALA A O 1
ATOM 773 N N . LYS A 1 105 ? 11.323 16.942 7.939 1.00 59.72 105 LYS A N 1
ATOM 774 C CA . LYS A 1 105 ? 10.406 17.960 8.499 1.00 59.72 105 LYS A CA 1
ATOM 775 C C . LYS A 1 105 ? 10.206 17.986 10.027 1.00 59.72 105 LYS A C 1
ATOM 777 O O . LYS A 1 105 ? 10.071 16.949 10.665 1.00 59.72 105 LYS A O 1
ATOM 782 N N . LYS A 1 106 ? 9.923 19.188 10.560 1.00 59.16 106 LYS A N 1
ATOM 783 C CA . LYS A 1 106 ? 9.087 19.394 11.764 1.00 59.16 106 LYS A CA 1
ATOM 784 C C . LYS A 1 106 ? 7.898 20.305 11.437 1.00 59.16 106 LYS A C 1
ATOM 786 O O . LYS A 1 106 ? 8.082 21.415 10.946 1.00 59.16 106 LYS A O 1
ATOM 791 N N . ARG A 1 107 ? 6.678 19.840 11.729 1.00 61.50 107 ARG A N 1
ATOM 792 C CA . ARG A 1 107 ? 5.468 20.676 11.813 1.00 61.50 107 ARG A CA 1
ATOM 793 C C . ARG A 1 107 ? 5.604 21.568 13.051 1.00 61.50 107 ARG A C 1
ATOM 795 O O . ARG A 1 107 ? 5.856 21.045 14.133 1.00 61.50 107 ARG A O 1
ATOM 802 N N . ARG A 1 108 ? 5.431 22.885 12.917 1.00 56.38 108 ARG A N 1
ATOM 803 C CA . ARG A 1 108 ? 5.201 23.766 14.072 1.00 56.38 108 ARG A CA 1
ATOM 804 C C . ARG A 1 108 ? 3.705 23.793 14.380 1.00 56.38 108 ARG A C 1
ATOM 806 O O . ARG A 1 108 ? 2.891 23.941 13.471 1.00 56.38 108 ARG A O 1
ATOM 813 N N . ALA A 1 109 ? 3.369 23.599 15.653 1.00 71.19 109 ALA A N 1
ATOM 814 C CA . ALA A 1 109 ? 2.031 23.803 16.192 1.00 71.19 109 ALA A CA 1
ATOM 815 C C . ALA A 1 109 ? 1.594 25.269 16.014 1.00 71.19 109 ALA A C 1
ATOM 817 O O . ALA A 1 109 ? 2.439 26.167 15.957 1.00 71.19 109 ALA A O 1
ATOM 818 N N . LYS A 1 110 ? 0.280 25.499 15.913 1.00 66.69 110 LYS A N 1
ATOM 819 C CA . LYS A 1 110 ? -0.312 26.845 15.889 1.00 66.69 110 LYS A CA 1
ATOM 820 C C . LYS A 1 110 ? 0.034 27.574 17.202 1.00 66.69 110 LYS A C 1
ATOM 822 O O . LYS A 1 110 ? -0.031 26.931 18.249 1.00 66.69 110 LYS A O 1
ATOM 827 N N . PRO A 1 111 ? 0.401 28.866 17.173 1.00 60.09 111 PRO A N 1
ATOM 828 C CA . PRO A 1 111 ? 0.582 29.639 18.394 1.00 60.09 111 PRO A CA 1
ATOM 829 C C . PRO A 1 111 ? -0.787 29.904 19.035 1.00 60.09 111 PRO A C 1
ATOM 831 O O . PRO A 1 111 ? -1.635 30.544 18.419 1.00 60.09 111 PRO A O 1
ATOM 834 N N . ASP A 1 112 ? -1.003 29.414 20.255 1.00 62.03 112 ASP A N 1
ATOM 835 C CA . ASP A 1 112 ? -2.111 29.852 21.112 1.00 62.03 112 ASP A CA 1
ATOM 836 C C . ASP A 1 112 ? -1.644 31.074 21.916 1.00 62.03 112 ASP A C 1
ATOM 838 O O . ASP A 1 112 ? -1.239 30.990 23.072 1.00 62.03 112 ASP A O 1
ATOM 842 N N . GLY A 1 113 ? -1.539 32.210 21.228 1.00 72.00 113 GLY A N 1
ATOM 843 C CA . GLY A 1 113 ? -1.092 33.478 21.800 1.00 72.00 113 GLY A CA 1
ATOM 844 C C . GLY A 1 113 ? -1.258 34.624 20.798 1.00 72.00 113 GLY A C 1
ATOM 845 O O . GLY A 1 113 ? -1.266 34.372 19.589 1.00 72.00 113 GLY A O 1
ATOM 846 N N . PRO A 1 114 ? -1.416 35.882 21.254 1.00 68.88 114 PRO A N 1
ATOM 847 C CA . PRO A 1 114 ? -1.632 37.004 20.348 1.00 68.88 114 PRO A CA 1
ATOM 848 C C . PRO A 1 114 ? -0.435 37.165 19.402 1.00 68.88 114 PRO A C 1
ATOM 850 O O . PRO A 1 114 ? 0.716 37.209 19.839 1.00 68.88 114 PRO A O 1
ATOM 853 N N . VAL A 1 115 ? -0.716 37.255 18.099 1.00 66.94 115 VAL A N 1
ATOM 854 C CA . VAL A 1 115 ? 0.275 37.498 17.042 1.00 66.94 115 VAL A CA 1
ATOM 855 C C . VAL A 1 115 ? 0.968 38.834 17.322 1.00 66.94 115 VAL A C 1
ATOM 857 O O . VAL A 1 115 ? 0.401 39.899 17.091 1.00 66.94 115 VAL A O 1
ATOM 860 N N . GLN A 1 116 ? 2.193 38.793 17.847 1.00 69.44 116 GLN A N 1
ATOM 861 C CA . GLN A 1 116 ? 3.006 39.993 18.021 1.00 69.44 116 GLN A CA 1
ATOM 862 C C . GLN A 1 116 ? 3.573 40.410 16.664 1.00 69.44 116 GLN A C 1
ATOM 864 O O . GLN A 1 116 ? 4.491 39.787 16.131 1.00 69.44 116 GLN A O 1
ATOM 869 N N . VAL A 1 117 ? 3.007 41.474 16.098 1.00 75.81 117 VAL A N 1
ATOM 870 C CA . VAL A 1 117 ? 3.550 42.142 14.915 1.00 75.81 117 VAL A CA 1
ATOM 871 C C . VAL A 1 117 ? 4.765 42.950 15.359 1.00 75.81 117 VAL A C 1
ATOM 873 O O . VAL A 1 117 ? 4.636 44.006 15.980 1.00 75.81 117 VAL A O 1
ATOM 876 N N . ILE A 1 118 ? 5.964 42.449 15.065 1.00 76.12 118 ILE A N 1
ATOM 877 C CA . ILE A 1 118 ? 7.189 43.232 15.232 1.00 76.12 118 ILE A CA 1
ATOM 878 C C . ILE A 1 118 ? 7.191 44.278 14.115 1.00 76.12 118 ILE A C 1
ATOM 880 O O . ILE A 1 118 ? 7.326 43.938 12.942 1.00 76.12 118 ILE A O 1
ATOM 884 N N . SER A 1 119 ? 6.991 45.549 14.476 1.00 73.50 119 SER A N 1
ATOM 885 C CA . SER A 1 119 ? 7.143 46.654 13.525 1.00 73.50 119 SER A CA 1
ATOM 886 C C . SER A 1 119 ? 8.564 46.653 12.964 1.00 73.50 119 SER A C 1
ATOM 888 O O . SER A 1 119 ? 9.543 46.565 13.708 1.00 73.50 119 SER A O 1
ATOM 890 N N . TYR A 1 120 ? 8.668 46.718 11.640 1.00 66.38 120 TYR A N 1
ATOM 891 C CA . TYR A 1 120 ? 9.940 46.756 10.939 1.00 66.38 120 TYR A CA 1
ATOM 892 C C . TYR A 1 120 ? 10.686 48.036 11.339 1.00 66.38 120 TYR A C 1
ATOM 894 O O . TYR A 1 120 ? 10.268 49.143 11.003 1.00 66.38 120 TYR A O 1
ATOM 902 N N . ARG A 1 121 ? 11.776 47.907 12.101 1.00 65.38 121 ARG A N 1
ATOM 903 C CA . ARG A 1 121 ? 12.665 49.032 12.413 1.00 65.38 121 ARG A CA 1
ATOM 904 C C . ARG A 1 121 ? 13.909 48.911 11.541 1.00 65.38 121 ARG A C 1
ATO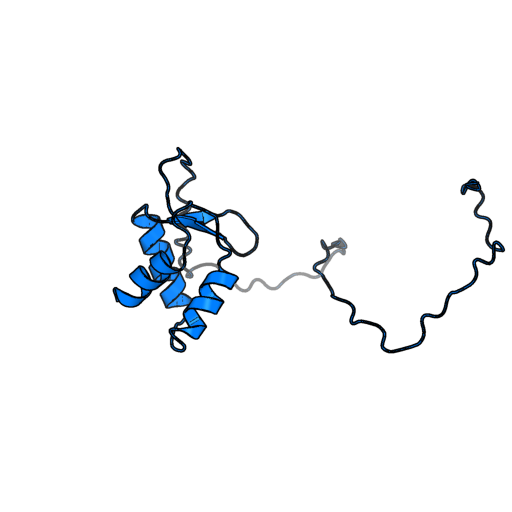M 906 O O . ARG A 1 121 ? 14.750 48.051 11.775 1.00 65.38 121 ARG A O 1
ATOM 913 N N . HIS A 1 122 ? 13.991 49.765 10.520 1.00 60.31 122 HIS A N 1
ATOM 914 C CA . HIS A 1 122 ? 15.079 49.870 9.534 1.00 60.31 122 HIS A CA 1
ATOM 915 C C . HIS A 1 122 ? 16.386 50.424 10.136 1.00 60.31 122 HIS A C 1
ATOM 917 O O . HIS A 1 122 ? 16.990 51.338 9.588 1.00 60.31 122 HIS A O 1
ATOM 923 N N . THR A 1 123 ? 16.840 49.928 11.285 1.00 61.22 123 THR A N 1
ATOM 924 C CA . THR A 1 123 ? 18.117 50.391 11.856 1.00 61.22 123 THR A CA 1
ATOM 925 C C . THR A 1 123 ? 19.311 49.549 11.414 1.00 61.22 123 THR A C 1
ATOM 927 O O . THR A 1 123 ? 20.437 49.897 11.747 1.00 61.22 123 THR A O 1
ATOM 930 N N . ASP A 1 124 ? 19.087 48.456 10.679 1.00 63.56 124 ASP A N 1
ATOM 931 C CA . ASP A 1 124 ? 20.144 47.565 10.191 1.00 63.56 124 ASP A CA 1
ATOM 932 C C . ASP A 1 124 ? 20.212 47.614 8.655 1.00 63.56 124 ASP A C 1
ATOM 934 O O . ASP A 1 124 ? 19.586 46.827 7.942 1.00 63.56 124 ASP A O 1
ATOM 938 N N . THR A 1 125 ? 20.920 48.613 8.123 1.00 63.62 125 THR A N 1
ATOM 939 C CA . THR A 1 125 ? 21.163 48.758 6.682 1.00 63.62 125 THR A CA 1
ATOM 940 C C . THR A 1 125 ? 22.378 47.927 6.282 1.00 63.62 125 THR A C 1
ATOM 942 O O . THR A 1 125 ? 23.523 48.357 6.438 1.00 63.62 125 THR A O 1
ATOM 945 N N . ARG A 1 126 ? 22.157 46.728 5.733 1.00 69.88 126 ARG A N 1
ATOM 946 C CA . ARG A 1 126 ? 23.223 46.005 5.024 1.00 69.88 126 ARG A CA 1
ATOM 947 C C . ARG A 1 126 ? 23.505 46.705 3.697 1.00 69.88 126 ARG A C 1
ATOM 949 O O . ARG A 1 126 ? 22.590 46.940 2.919 1.00 69.88 126 ARG A O 1
ATOM 956 N N . VAL A 1 127 ? 24.783 46.960 3.419 1.00 66.69 127 VAL A N 1
ATOM 957 C CA . VAL A 1 127 ? 25.275 47.757 2.271 1.00 66.69 127 VAL A CA 1
ATOM 958 C C . VAL A 1 127 ? 24.854 47.204 0.896 1.00 66.69 127 VAL A C 1
ATOM 960 O O . VAL A 1 127 ? 24.930 47.909 -0.099 1.00 66.69 127 VAL A O 1
ATOM 963 N N . ASN A 1 128 ? 24.387 45.954 0.823 1.00 62.38 128 ASN A N 1
ATOM 964 C CA . ASN A 1 128 ? 24.001 45.283 -0.422 1.00 62.38 128 ASN A CA 1
ATOM 965 C C . ASN A 1 128 ? 22.516 44.860 -0.444 1.00 62.38 128 ASN A C 1
ATOM 967 O O . ASN A 1 128 ? 22.166 43.848 -1.046 1.00 62.38 128 ASN A O 1
ATOM 971 N N . ASN A 1 129 ? 21.651 45.585 0.273 1.00 69.88 129 ASN A N 1
ATOM 972 C CA . ASN A 1 129 ? 20.204 45.363 0.272 1.00 69.88 129 ASN A CA 1
ATOM 973 C C . ASN A 1 129 ? 19.486 46.617 -0.259 1.00 69.88 129 ASN A C 1
ATOM 975 O O . ASN A 1 129 ? 19.349 47.576 0.502 1.00 69.88 129 ASN A O 1
ATOM 979 N N . PRO A 1 130 ? 19.064 46.660 -1.537 1.00 69.69 130 PRO A N 1
ATOM 980 C CA . PRO A 1 130 ? 18.340 47.814 -2.058 1.00 69.69 130 PRO A CA 1
ATOM 981 C C . PRO A 1 130 ? 16.927 47.900 -1.464 1.00 69.69 130 PRO A C 1
ATOM 983 O O . PRO A 1 130 ? 16.274 46.883 -1.222 1.00 69.69 130 PRO A O 1
ATOM 986 N N . GLU A 1 131 ? 16.460 49.127 -1.234 1.00 63.31 131 GLU A N 1
ATOM 987 C CA . GLU A 1 131 ? 15.113 49.409 -0.734 1.00 63.31 131 GLU A CA 1
ATOM 988 C C . GLU A 1 131 ? 14.086 49.109 -1.830 1.00 63.31 131 GLU A C 1
ATOM 990 O O . GLU A 1 131 ? 14.130 49.686 -2.917 1.00 63.31 131 GLU A O 1
ATOM 995 N N . VAL A 1 132 ? 13.176 48.175 -1.557 1.00 67.38 132 VAL A N 1
ATOM 996 C CA . VAL A 1 132 ? 12.027 47.917 -2.428 1.00 67.38 132 VAL A CA 1
ATOM 997 C C . VAL A 1 132 ? 10.911 48.893 -2.047 1.00 67.38 132 VAL A C 1
ATOM 999 O O . VAL A 1 132 ? 10.481 48.910 -0.893 1.00 67.38 132 VAL A O 1
ATOM 1002 N N . GLY A 1 133 ? 10.523 49.751 -2.996 1.00 51.97 133 GLY A N 1
ATOM 1003 C CA . GLY A 1 133 ? 9.349 50.629 -2.902 1.00 51.97 133 GLY A CA 1
ATOM 1004 C C . GLY A 1 133 ? 8.031 49.889 -3.080 1.00 51.97 133 GLY A C 1
ATOM 1005 O O . GLY A 1 133 ? 8.053 48.755 -3.613 1.00 51.97 133 GLY A O 1
#

pLDDT: mean 71.32, std 13.98, range [46.28, 89.31]

Sequence (133 aa):
MTELRDLILDLLPDDGAAVGNQSLLARLRQTAPDLTDAAYAATRDALVADGLLVKGRGRGGSVALVVEVDDEDEKDDDEGENEDGFELTSPEEPAPRGRRSAPAKKRRAKPDGPVQVISYRHTDTRVNNPEVG

Foldseek 3Di:
DVVLLVLLVVPADPVQDWAAPVVSVVVVCVVPVVDDPVNNVVSLVVCVVVVQWDWDPDDRIIITGDDPDPPPDDDPPPPPPPDDDPDDDDDDDDDDPDDDDDDDDDDDDDDPDDPDDDPDDPPDDDPPDDDDD

Secondary structure (DSSP, 8-state):
-HHHHHHHHHHS-TT-PPEEHHHHHHHHHHH-TT--HHHHHHHHHHHHHTTSEEEE-STT-EEEE--SS--------------S----PPPPPPP-----PPPPP-PPPPP-S-------------TT-PPP-